Protein AF-A0A243S0V7-F1 (afdb_monomer_lite)

pLDDT: mean 87.3, std 13.56, range [44.91, 98.62]

Organism: NCBI:txid487165

Radius of gyration: 21.01 Å; chains: 1; bounding box: 44×36×65 Å

Structure (mmCIF, N/CA/C/O backbone):
data_AF-A0A243S0V7-F1
#
_entry.id   AF-A0A243S0V7-F1
#
loop_
_atom_site.group_PDB
_atom_site.id
_atom_site.type_symbol
_atom_site.label_atom_id
_atom_site.label_alt_id
_atom_site.label_comp_id
_atom_site.label_asym_id
_atom_site.label_entity_id
_atom_site.label_seq_id
_atom_site.pdbx_PDB_ins_code
_atom_site.Cartn_x
_atom_site.Cartn_y
_atom_site.Cartn_z
_atom_site.occupancy
_atom_site.B_iso_or_equiv
_atom_site.auth_seq_id
_atom_site.auth_comp_id
_atom_site.auth_asym_id
_atom_site.auth_atom_id
_atom_site.pdbx_PDB_model_num
ATOM 1 N N . MET A 1 1 ? 16.839 -13.939 -7.108 1.00 81.62 1 MET A N 1
ATOM 2 C CA . MET A 1 1 ? 16.266 -12.702 -7.697 1.00 81.62 1 MET A CA 1
ATOM 3 C C . MET A 1 1 ? 14.861 -12.962 -8.240 1.00 81.62 1 MET A C 1
ATOM 5 O O . MET A 1 1 ? 14.503 -14.122 -8.405 1.00 81.62 1 MET A O 1
ATOM 9 N N . LEU A 1 2 ? 14.037 -11.931 -8.497 1.00 86.44 2 LEU A N 1
ATOM 10 C CA . LEU A 1 2 ? 12.711 -12.130 -9.120 1.00 86.44 2 LEU A CA 1
ATOM 11 C C . LEU A 1 2 ? 12.834 -12.785 -10.505 1.00 86.44 2 LEU A C 1
ATOM 13 O O . LEU A 1 2 ? 12.074 -13.699 -10.806 1.00 86.44 2 LEU A O 1
ATOM 17 N N . SER A 1 3 ? 13.824 -12.377 -11.303 1.00 86.75 3 SER A N 1
ATOM 18 C CA . SER A 1 3 ? 14.094 -12.910 -12.646 1.00 86.75 3 SER A CA 1
ATOM 19 C C . SER A 1 3 ? 14.295 -14.429 -12.691 1.00 86.75 3 SER A C 1
ATOM 21 O O . SER A 1 3 ? 13.847 -15.072 -13.630 1.00 86.75 3 SER A O 1
ATOM 23 N N . GLU A 1 4 ? 14.885 -15.021 -11.652 1.00 89.38 4 GLU A N 1
ATOM 24 C CA . GLU A 1 4 ? 15.123 -16.472 -11.539 1.00 89.38 4 GLU A CA 1
ATOM 25 C C . GLU A 1 4 ? 13.876 -17.261 -11.111 1.00 89.38 4 GLU A C 1
ATOM 27 O O . GLU A 1 4 ? 13.854 -18.487 -11.178 1.00 89.38 4 GLU A O 1
ATOM 32 N N . ARG A 1 5 ? 12.848 -16.566 -10.610 1.00 91.56 5 ARG A N 1
ATOM 33 C CA . ARG A 1 5 ? 11.621 -17.171 -10.072 1.00 91.56 5 ARG A CA 1
ATOM 34 C C . ARG A 1 5 ? 10.449 -17.104 -11.046 1.00 91.56 5 ARG A C 1
ATOM 36 O O . ARG A 1 5 ? 9.419 -17.722 -10.783 1.00 91.56 5 ARG A O 1
ATOM 43 N N . LEU A 1 6 ? 10.576 -16.344 -12.132 1.00 91.12 6 LEU A N 1
ATOM 44 C CA . LEU A 1 6 ? 9.557 -16.270 -13.173 1.00 91.12 6 LEU A CA 1
ATOM 45 C C . LEU A 1 6 ? 9.641 -17.509 -14.062 1.00 91.12 6 LEU A C 1
ATOM 47 O O . LEU A 1 6 ? 10.717 -17.897 -14.512 1.00 91.12 6 LEU A O 1
ATOM 51 N N . ALA A 1 7 ? 8.489 -18.118 -14.344 1.00 90.94 7 ALA A N 1
ATOM 52 C CA . ALA A 1 7 ? 8.417 -19.122 -15.396 1.00 90.94 7 ALA A CA 1
ATOM 53 C C . ALA A 1 7 ? 8.829 -18.489 -16.744 1.00 90.94 7 ALA A C 1
ATOM 55 O O . ALA A 1 7 ? 8.594 -17.292 -16.943 1.00 90.94 7 ALA A O 1
ATOM 56 N N . PRO A 1 8 ? 9.410 -19.255 -17.686 1.00 87.19 8 PRO A N 1
ATOM 57 C CA . PRO A 1 8 ? 9.797 -18.725 -18.990 1.00 87.19 8 PRO A CA 1
ATOM 58 C C . PRO A 1 8 ? 8.654 -17.955 -19.670 1.00 87.19 8 PRO A C 1
ATOM 60 O O . PRO A 1 8 ? 7.560 -18.486 -19.856 1.00 87.19 8 PRO A O 1
ATOM 63 N N . GLY A 1 9 ? 8.902 -16.688 -20.015 1.00 86.12 9 GLY A N 1
ATOM 64 C CA . GLY A 1 9 ? 7.923 -15.799 -20.652 1.00 86.12 9 GLY A CA 1
ATOM 65 C C . GLY A 1 9 ? 6.850 -15.207 -19.724 1.00 86.12 9 GLY A C 1
ATOM 66 O O . GLY A 1 9 ? 6.050 -14.388 -20.183 1.00 86.12 9 GLY A O 1
ATOM 67 N N . ALA A 1 10 ? 6.820 -15.568 -18.438 1.00 92.94 10 ALA A N 1
ATOM 68 C CA . ALA A 1 10 ? 5.848 -15.027 -17.494 1.00 92.94 10 ALA A CA 1
ATOM 69 C C . ALA A 1 10 ? 6.168 -13.562 -17.132 1.00 92.94 10 ALA A C 1
ATOM 71 O O . ALA A 1 10 ? 7.317 -13.244 -16.809 1.00 92.94 10 ALA A O 1
ATOM 72 N N . PRO A 1 11 ? 5.172 -12.658 -17.152 1.00 94.81 11 PRO A N 1
ATOM 73 C CA . PRO A 1 11 ? 5.345 -11.299 -16.659 1.00 94.81 11 PRO A CA 1
ATOM 74 C C . PRO A 1 11 ? 5.267 -11.242 -15.127 1.00 94.81 11 PRO A C 1
ATOM 76 O O . PRO A 1 11 ? 4.591 -12.055 -14.497 1.00 94.81 11 PRO A O 1
ATOM 79 N N . ALA A 1 12 ? 5.873 -10.211 -14.539 1.00 95.94 12 ALA A N 1
ATOM 80 C CA . ALA A 1 12 ? 5.565 -9.759 -13.184 1.00 95.94 12 ALA A CA 1
ATOM 81 C C . ALA A 1 12 ? 4.878 -8.394 -13.243 1.00 95.94 12 ALA A C 1
ATOM 83 O O . ALA A 1 12 ? 5.319 -7.520 -13.986 1.00 95.94 12 ALA A O 1
ATOM 84 N N . VAL A 1 13 ? 3.821 -8.201 -12.458 1.00 95.56 13 VAL A N 1
ATOM 85 C CA . VAL A 1 13 ? 3.209 -6.882 -12.257 1.00 95.56 13 VAL A CA 1
ATOM 86 C C . VAL A 1 13 ? 3.783 -6.290 -10.979 1.00 95.56 13 VAL A C 1
ATOM 88 O O . VAL A 1 13 ? 3.842 -6.977 -9.960 1.00 95.56 13 VAL A O 1
ATOM 91 N N . VAL A 1 14 ? 4.212 -5.035 -11.049 1.00 94.25 14 VAL A N 1
ATOM 92 C CA . VAL A 1 14 ? 4.706 -4.273 -9.904 1.00 94.25 14 VAL A CA 1
ATOM 93 C C . VAL A 1 14 ? 3.797 -3.074 -9.697 1.00 94.25 14 VAL A C 1
ATOM 95 O O . VAL A 1 14 ? 3.498 -2.349 -10.647 1.00 94.25 14 VAL A O 1
ATOM 98 N N . ASP A 1 15 ? 3.388 -2.904 -8.448 1.00 91.69 15 ASP A N 1
ATOM 99 C CA . ASP A 1 15 ? 2.703 -1.734 -7.915 1.00 91.69 15 ASP A CA 1
ATOM 100 C C . ASP A 1 15 ? 3.659 -1.058 -6.926 1.00 91.69 15 ASP A C 1
ATOM 102 O O . ASP A 1 15 ? 4.237 -1.724 -6.060 1.00 91.69 15 ASP A O 1
ATOM 106 N N . VAL A 1 16 ? 3.880 0.239 -7.107 1.00 88.00 16 VAL A N 1
ATOM 107 C CA . VAL A 1 16 ? 4.697 1.074 -6.235 1.00 88.00 16 VAL A CA 1
ATOM 108 C C . VAL A 1 16 ? 3.793 2.120 -5.626 1.00 88.00 16 VAL A C 1
ATOM 110 O O . VAL A 1 16 ? 3.291 2.991 -6.325 1.00 88.00 16 VAL A O 1
ATOM 113 N N . LEU A 1 17 ? 3.656 2.060 -4.306 1.00 78.62 17 LEU A N 1
ATOM 114 C CA . LEU A 1 17 ? 2.804 2.968 -3.558 1.00 78.62 17 LEU A CA 1
ATOM 115 C C . LEU A 1 17 ? 3.119 4.434 -3.910 1.00 78.62 17 LEU A C 1
ATOM 117 O O . LEU A 1 17 ? 4.274 4.863 -3.858 1.00 78.62 17 LEU A O 1
ATOM 121 N N . ASP A 1 18 ? 2.082 5.166 -4.325 1.00 66.75 18 ASP A N 1
ATOM 122 C CA . ASP A 1 18 ? 2.207 6.500 -4.914 1.00 66.75 18 ASP A CA 1
ATOM 123 C C . ASP A 1 18 ? 2.930 7.492 -3.990 1.00 66.75 18 ASP A C 1
ATOM 125 O O . ASP A 1 18 ? 2.721 7.524 -2.784 1.00 66.75 18 ASP A O 1
ATOM 129 N N . ARG A 1 19 ? 3.720 8.388 -4.586 1.00 59.94 19 ARG A N 1
ATOM 130 C CA . ARG A 1 19 ? 4.520 9.445 -3.948 1.00 59.94 19 ARG A CA 1
ATOM 131 C C . ARG A 1 19 ? 3.705 10.535 -3.249 1.00 59.94 19 ARG A C 1
ATOM 133 O O . ARG A 1 19 ? 4.289 11.563 -2.891 1.00 59.94 19 ARG A O 1
ATOM 140 N N . THR A 1 20 ? 2.392 10.381 -3.077 1.00 58.44 20 THR A N 1
ATOM 141 C CA . THR A 1 20 ? 1.625 11.320 -2.252 1.00 58.44 20 THR A CA 1
ATOM 142 C C . THR A 1 20 ? 2.311 11.437 -0.899 1.00 58.44 20 THR A C 1
ATOM 144 O O . THR A 1 20 ? 2.702 10.422 -0.324 1.00 58.44 20 THR A O 1
ATOM 147 N N . ALA A 1 21 ? 2.541 12.682 -0.467 1.00 55.94 21 ALA A N 1
ATOM 148 C CA .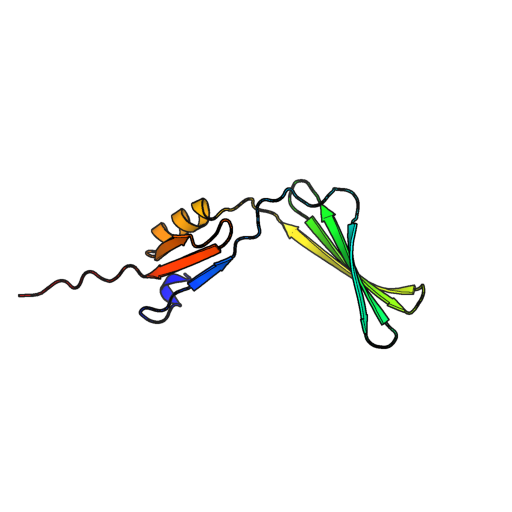 ALA A 1 21 ? 3.308 13.005 0.730 1.00 55.94 21 ALA A CA 1
ATOM 149 C C . ALA A 1 21 ? 2.912 12.093 1.902 1.00 55.94 21 ALA A C 1
ATOM 151 O O . ALA A 1 21 ? 1.741 11.698 1.971 1.00 55.94 21 ALA A O 1
ATOM 152 N N . PRO A 1 22 ? 3.847 11.778 2.822 1.00 59.25 22 PRO A N 1
ATOM 153 C CA . PRO A 1 22 ? 3.499 11.023 4.016 1.00 59.25 22 PRO A CA 1
ATOM 154 C C . PRO A 1 22 ? 2.218 11.610 4.641 1.00 59.25 22 PRO A C 1
ATOM 156 O O . PRO A 1 22 ? 2.025 12.834 4.574 1.00 59.25 22 PRO A O 1
ATOM 159 N N . PRO A 1 23 ? 1.327 10.765 5.202 1.00 66.06 23 PRO A N 1
ATOM 160 C CA . PRO A 1 23 ? 0.126 11.189 5.894 1.00 66.06 23 PRO A CA 1
ATOM 161 C C . PRO A 1 23 ? 0.429 12.363 6.812 1.00 66.06 23 PRO A C 1
ATOM 163 O O . PRO A 1 23 ? 1.556 12.557 7.269 1.00 66.06 23 PRO A O 1
ATOM 166 N N . THR A 1 24 ? -0.580 13.163 7.114 1.00 75.06 24 THR A N 1
ATOM 167 C CA . THR A 1 24 ? -0.396 14.252 8.067 1.00 75.06 24 THR A CA 1
ATOM 168 C C . THR A 1 24 ? 0.243 13.730 9.357 1.00 75.06 24 THR A C 1
ATOM 170 O O . THR A 1 24 ? -0.100 12.646 9.830 1.00 75.06 24 THR A O 1
ATOM 173 N N . ARG A 1 25 ? 1.138 14.520 9.963 1.00 84.50 25 ARG A N 1
ATOM 174 C CA . ARG A 1 25 ? 1.678 14.211 11.300 1.00 84.50 25 ARG A CA 1
ATOM 175 C C . ARG A 1 25 ? 0.590 14.140 12.376 1.00 84.50 25 ARG A C 1
ATOM 177 O O . ARG A 1 25 ? 0.827 13.625 13.451 1.00 84.50 25 ARG A O 1
ATOM 184 N N . ALA A 1 26 ? -0.593 14.696 12.113 1.00 88.69 26 ALA A N 1
ATOM 185 C CA . ALA A 1 26 ? -1.750 14.500 12.972 1.00 88.69 26 ALA A CA 1
ATOM 186 C C . ALA A 1 26 ? -2.359 13.107 12.724 1.00 88.69 26 ALA A C 1
ATOM 188 O O . ALA A 1 26 ? -2.614 12.783 11.557 1.00 88.69 26 ALA A O 1
ATOM 189 N N . PRO A 1 27 ? -2.659 12.325 13.780 1.00 90.56 27 PRO A N 1
ATOM 190 C CA . PRO A 1 27 ? -3.349 11.050 13.643 1.00 90.56 27 PRO A CA 1
ATOM 191 C C . PRO A 1 27 ? -4.670 11.193 12.883 1.00 90.56 27 PRO A C 1
ATOM 193 O O . PRO A 1 27 ? -5.558 11.956 13.269 1.00 90.56 27 PRO A O 1
ATOM 196 N N . LEU A 1 28 ? -4.813 10.418 11.813 1.00 91.19 28 LEU A N 1
ATOM 197 C CA . LEU A 1 28 ? -5.991 10.379 10.958 1.00 91.19 28 LEU A CA 1
ATOM 198 C C . LEU A 1 28 ? -6.627 8.992 11.031 1.00 91.19 28 LEU A C 1
ATOM 200 O O . LEU A 1 28 ? -5.967 7.988 10.770 1.00 91.19 28 LEU A O 1
ATOM 204 N N . ARG A 1 29 ? -7.926 8.914 11.336 1.00 94.19 29 ARG A N 1
ATOM 205 C CA . ARG A 1 29 ? -8.668 7.651 11.229 1.00 94.19 29 ARG A CA 1
ATOM 206 C C . ARG A 1 29 ? -8.991 7.376 9.763 1.00 94.19 29 ARG A C 1
ATOM 208 O O . ARG A 1 29 ? -9.804 8.078 9.170 1.00 94.19 29 ARG A O 1
ATOM 215 N N . LEU A 1 30 ? -8.380 6.336 9.206 1.00 93.00 30 LEU A N 1
ATOM 216 C CA . LEU A 1 30 ? -8.562 5.913 7.818 1.00 93.00 30 LEU A CA 1
ATOM 217 C C . LEU A 1 30 ? -9.894 5.188 7.604 1.00 93.00 30 LEU A C 1
ATOM 219 O O . LEU A 1 30 ? -10.561 5.386 6.593 1.00 93.00 30 LEU A O 1
ATOM 223 N N . ALA A 1 31 ? -10.282 4.329 8.549 1.00 95.50 31 ALA A N 1
ATOM 224 C CA . ALA A 1 31 ? -11.496 3.534 8.437 1.00 95.50 31 ALA A CA 1
ATOM 225 C C . ALA A 1 31 ? -12.025 3.102 9.805 1.00 95.50 31 ALA A C 1
ATOM 227 O O . ALA A 1 31 ? -11.273 2.964 10.771 1.00 95.50 31 ALA A O 1
ATOM 228 N N . THR A 1 32 ? -13.334 2.847 9.839 1.00 97.69 32 THR A N 1
ATOM 229 C CA . THR A 1 32 ? -13.996 2.100 10.908 1.00 97.69 32 THR A CA 1
ATOM 230 C C . THR A 1 32 ? -14.920 1.041 10.310 1.00 97.69 32 THR A C 1
ATOM 232 O O . THR A 1 32 ? -15.628 1.294 9.318 1.00 97.69 32 THR A O 1
ATOM 235 N N . ARG A 1 33 ? -14.895 -0.167 10.873 1.00 98.19 33 ARG A N 1
ATOM 236 C CA . ARG A 1 33 ? -15.733 -1.296 10.458 1.00 98.19 33 ARG A CA 1
ATOM 237 C C . ARG A 1 33 ? -16.153 -2.125 11.658 1.00 98.19 33 ARG A C 1
ATOM 239 O O . ARG A 1 33 ? -15.333 -2.479 12.491 1.00 98.19 33 ARG A O 1
ATOM 246 N N . ARG A 1 34 ? -17.432 -2.487 11.707 1.00 98.06 34 ARG A N 1
ATOM 247 C CA . ARG A 1 34 ? -17.985 -3.353 12.749 1.00 98.06 34 ARG A CA 1
ATOM 248 C C . ARG A 1 34 ? -18.039 -4.800 12.274 1.00 98.06 34 ARG A C 1
ATOM 250 O O . ARG A 1 34 ? -18.507 -5.058 11.166 1.00 98.06 34 ARG A O 1
ATOM 257 N N . VAL A 1 35 ? -17.557 -5.718 13.108 1.00 97.69 35 VAL A N 1
ATOM 258 C CA . VAL A 1 35 ? -17.552 -7.167 12.872 1.00 97.69 35 VAL A CA 1
ATOM 259 C C . VAL A 1 35 ? -18.065 -7.847 14.139 1.00 97.69 35 VAL A C 1
ATOM 261 O O . VAL A 1 35 ? -17.378 -7.880 15.157 1.00 97.69 35 VAL A O 1
ATOM 264 N N . GLY A 1 36 ? -19.297 -8.360 14.080 1.00 97.44 36 GLY A N 1
ATOM 265 C CA . GLY A 1 36 ? -20.022 -8.770 15.284 1.00 97.44 36 GLY A CA 1
ATOM 266 C C . GLY A 1 36 ? -20.239 -7.574 16.213 1.00 97.44 36 GLY A C 1
ATOM 267 O O . GLY A 1 36 ? -20.643 -6.502 15.755 1.00 97.44 36 GLY A O 1
ATOM 268 N N . ASP A 1 37 ? -19.915 -7.761 17.489 1.00 97.62 37 ASP A N 1
ATOM 269 C CA . ASP A 1 37 ? -20.043 -6.727 18.522 1.00 97.62 37 ASP A CA 1
ATOM 270 C C . ASP A 1 37 ? -18.824 -5.793 18.598 1.00 97.62 37 ASP A C 1
ATOM 272 O O . ASP A 1 37 ? -18.850 -4.786 19.300 1.00 97.62 37 ASP A O 1
ATOM 276 N N . LEU A 1 38 ? -17.760 -6.091 17.844 1.00 98.50 38 LEU A N 1
ATOM 277 C CA . LEU A 1 38 ? -16.502 -5.355 17.897 1.00 98.50 38 LEU A CA 1
ATOM 278 C C . LEU A 1 38 ? -16.402 -4.308 16.786 1.00 98.50 38 LEU A C 1
ATOM 280 O O . LEU A 1 38 ? -16.791 -4.543 15.637 1.00 98.50 38 LEU A O 1
ATOM 284 N N . GLU A 1 39 ? -15.807 -3.166 17.111 1.00 98.56 39 GLU A N 1
ATOM 285 C CA . GLU A 1 39 ? -15.448 -2.124 16.153 1.00 98.56 39 GLU A CA 1
ATOM 286 C C . GLU A 1 39 ? -13.942 -2.138 15.878 1.00 98.56 39 GLU A C 1
ATOM 288 O O . GLU A 1 39 ? -13.119 -2.112 16.786 1.00 98.56 39 GLU A O 1
ATOM 293 N N . TYR A 1 40 ? -13.581 -2.182 14.602 1.00 98.50 40 TYR A N 1
ATOM 294 C CA . TYR A 1 40 ? -12.214 -2.180 14.112 1.00 98.50 40 TYR A CA 1
ATOM 295 C C . TYR A 1 40 ? -11.913 -0.824 13.499 1.00 98.50 40 TYR A C 1
ATOM 297 O O . TYR A 1 40 ? -12.557 -0.414 12.531 1.00 98.50 40 TYR A O 1
ATOM 305 N N . GLU A 1 41 ? -10.898 -0.158 14.027 1.00 98.44 41 GLU A N 1
ATOM 306 C CA . GLU A 1 41 ? -10.412 1.111 13.514 1.00 98.44 41 GLU A CA 1
ATOM 307 C C . GLU A 1 41 ? -9.005 0.948 12.947 1.00 98.44 41 GLU A C 1
ATOM 309 O O . GLU A 1 41 ? -8.165 0.254 13.523 1.00 98.44 41 GLU A O 1
ATOM 314 N N . SER A 1 42 ? -8.727 1.647 11.852 1.00 97.06 42 SER A N 1
ATOM 315 C CA . SER A 1 42 ? -7.369 1.834 11.344 1.00 97.06 42 SER A CA 1
ATOM 316 C C . SER A 1 42 ? -7.037 3.317 11.333 1.00 97.06 42 SER A C 1
ATOM 318 O O . SER A 1 42 ? -7.790 4.119 10.775 1.00 97.06 42 SER A O 1
ATOM 320 N N . TRP A 1 43 ? -5.902 3.664 11.916 1.00 95.19 43 TRP A N 1
ATOM 321 C CA . TRP A 1 43 ? -5.388 5.020 12.030 1.00 95.19 43 TRP A CA 1
ATOM 322 C C . TRP A 1 43 ? -4.033 5.119 11.337 1.00 95.19 43 TRP A C 1
ATOM 324 O O . TRP A 1 43 ? -3.285 4.144 11.321 1.00 95.19 43 TRP A O 1
ATOM 334 N N . SER A 1 44 ? -3.718 6.288 10.792 1.00 91.81 44 SER A N 1
ATOM 335 C CA . SER A 1 44 ? -2.411 6.616 10.226 1.00 91.81 44 SER A CA 1
ATOM 336 C C . SER A 1 44 ? -1.852 7.880 10.849 1.00 91.81 44 SER A C 1
ATOM 338 O O . SER A 1 44 ? -2.581 8.858 11.017 1.00 91.81 44 SER A O 1
ATOM 340 N N . GLU A 1 45 ? -0.552 7.891 11.088 1.00 91.81 45 GLU A N 1
ATOM 341 C CA . GLU A 1 45 ? 0.200 9.069 11.506 1.00 91.81 45 GLU A CA 1
ATOM 342 C C . GLU A 1 45 ? 1.501 9.125 10.705 1.00 91.81 45 GLU A C 1
ATOM 344 O O . GLU A 1 45 ? 2.240 8.140 10.657 1.00 91.81 45 GLU A O 1
ATOM 349 N N . GLY A 1 46 ? 1.759 10.239 10.019 1.00 87.44 46 GLY A N 1
ATOM 350 C CA . GLY A 1 46 ? 2.993 10.405 9.254 1.00 87.44 46 GLY A CA 1
ATOM 351 C C . GLY A 1 46 ? 4.169 10.870 10.106 1.00 87.44 46 GLY A C 1
ATOM 352 O O . GLY A 1 46 ? 4.009 11.623 11.066 1.00 87.44 46 GLY A O 1
ATOM 353 N N . ALA A 1 47 ? 5.362 10.462 9.696 1.00 80.81 47 ALA A N 1
ATOM 354 C CA . ALA A 1 47 ? 6.655 10.867 10.224 1.00 80.81 47 ALA A CA 1
ATOM 355 C C . ALA A 1 47 ? 7.606 11.204 9.060 1.00 80.81 47 ALA A C 1
ATOM 357 O O . ALA A 1 47 ? 7.255 11.057 7.889 1.00 80.81 47 ALA A O 1
ATOM 358 N N . ASP A 1 48 ? 8.810 11.679 9.374 1.00 77.56 48 ASP A N 1
ATOM 359 C CA . ASP A 1 48 ? 9.785 12.081 8.349 1.00 77.56 48 ASP A CA 1
ATOM 360 C C . ASP A 1 48 ? 10.336 10.889 7.544 1.00 77.56 48 ASP A C 1
ATOM 362 O O . ASP A 1 48 ? 10.752 11.056 6.399 1.00 77.56 48 ASP A O 1
ATOM 366 N N . ASP A 1 49 ? 10.307 9.687 8.118 1.00 78.06 49 ASP A N 1
ATOM 367 C CA . ASP A 1 49 ? 10.815 8.434 7.550 1.00 78.06 49 ASP A CA 1
ATOM 368 C C . ASP A 1 49 ? 9.708 7.440 7.150 1.00 78.06 49 ASP A C 1
ATOM 370 O O . ASP A 1 49 ? 9.994 6.311 6.745 1.00 78.06 49 ASP A O 1
ATOM 374 N N . GLY A 1 50 ? 8.441 7.858 7.215 1.00 83.94 50 GLY A N 1
ATOM 375 C CA . GLY A 1 50 ? 7.308 7.086 6.719 1.00 83.94 50 GLY A CA 1
ATOM 376 C C . GLY A 1 50 ? 6.026 7.325 7.483 1.00 83.94 50 GLY A C 1
ATOM 377 O O . GLY A 1 50 ? 5.656 8.466 7.749 1.00 83.94 50 GLY A O 1
ATOM 378 N N . TRP A 1 51 ? 5.295 6.260 7.787 1.00 86.62 51 TRP A N 1
ATOM 379 C CA . TRP A 1 51 ? 4.071 6.374 8.566 1.00 86.62 51 TRP A CA 1
ATOM 380 C C . TRP A 1 51 ? 3.908 5.222 9.540 1.00 86.62 51 TRP A C 1
ATOM 382 O O . TRP A 1 51 ? 4.422 4.124 9.348 1.00 86.62 51 TRP A O 1
ATOM 392 N N . THR A 1 52 ? 3.136 5.468 10.586 1.00 90.81 52 THR A N 1
ATOM 393 C CA . THR A 1 52 ? 2.718 4.451 11.539 1.00 90.81 52 THR A CA 1
ATOM 394 C C . THR A 1 52 ? 1.240 4.163 11.334 1.00 90.81 52 THR A C 1
ATOM 396 O O . THR A 1 52 ? 0.421 5.083 11.298 1.00 90.81 52 THR A O 1
ATOM 399 N N . LEU A 1 53 ? 0.897 2.883 11.187 1.00 93.25 53 LEU A N 1
ATOM 400 C CA . LEU A 1 53 ? -0.486 2.424 11.187 1.00 93.25 53 LEU A CA 1
ATOM 401 C C . LEU A 1 53 ? -0.833 1.856 12.559 1.00 93.25 53 LEU A C 1
ATOM 403 O O . LEU A 1 53 ? -0.159 0.948 13.043 1.00 93.25 53 LEU A O 1
ATOM 407 N N . THR A 1 54 ? -1.909 2.358 13.155 1.00 96.56 54 THR A N 1
ATOM 408 C CA . THR A 1 54 ? -2.431 1.861 14.431 1.00 96.56 54 THR A CA 1
ATOM 409 C C . THR A 1 54 ? -3.793 1.229 14.202 1.00 96.56 54 THR A C 1
ATOM 411 O O . THR A 1 54 ? -4.737 1.884 13.759 1.00 96.56 54 THR A O 1
ATOM 414 N N . TYR A 1 55 ? -3.905 -0.054 14.522 1.00 97.94 55 TYR A N 1
ATOM 415 C CA . TYR A 1 55 ? -5.141 -0.818 14.454 1.00 97.94 55 TYR A CA 1
ATOM 416 C C . TYR A 1 55 ? -5.702 -0.994 15.854 1.00 97.94 55 TYR A C 1
ATOM 418 O O . TYR A 1 55 ? -5.019 -1.518 16.735 1.00 97.94 55 TYR A O 1
ATOM 426 N N . ARG A 1 56 ? -6.952 -0.589 16.055 1.00 98.38 56 ARG A N 1
ATOM 427 C CA . ARG A 1 56 ? -7.661 -0.747 17.326 1.00 98.38 56 ARG A CA 1
ATOM 428 C C . ARG A 1 56 ? -8.857 -1.654 17.138 1.00 98.38 56 ARG A C 1
ATOM 430 O O . ARG 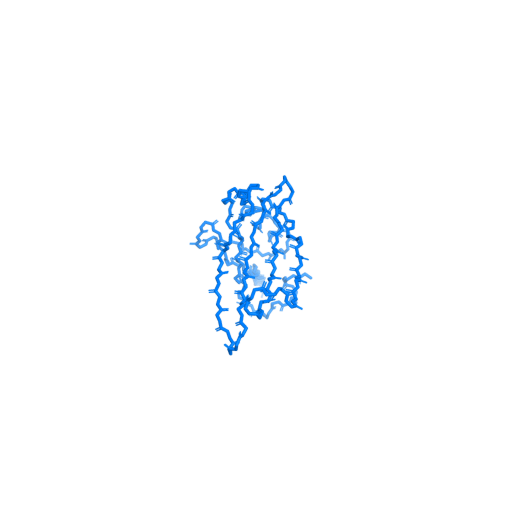A 1 56 ? -9.568 -1.545 16.144 1.00 98.38 56 ARG A O 1
ATOM 437 N N . VAL A 1 57 ? -9.083 -2.517 18.116 1.00 98.62 57 VAL A N 1
ATOM 438 C CA . VAL A 1 57 ? -10.326 -3.267 18.271 1.00 98.62 57 VAL A CA 1
ATOM 439 C C . VAL A 1 57 ? -11.005 -2.748 19.525 1.00 98.62 57 VAL A C 1
ATOM 441 O O . VAL A 1 57 ? -10.391 -2.731 20.595 1.00 98.62 57 VAL A O 1
ATOM 444 N N . ARG A 1 58 ? -12.250 -2.306 19.388 1.00 98.56 58 ARG A N 1
ATOM 445 C CA . ARG A 1 58 ? -13.075 -1.772 20.465 1.00 98.56 58 ARG A CA 1
ATOM 446 C C . ARG A 1 58 ? -14.249 -2.696 20.754 1.00 98.56 58 ARG A C 1
ATOM 448 O O . ARG A 1 58 ? -14.851 -3.236 19.831 1.00 98.56 58 ARG A O 1
ATOM 455 N N . ASP A 1 59 ? -14.576 -2.808 22.031 1.00 98.25 59 ASP A N 1
ATOM 456 C CA . ASP A 1 59 ? -15.846 -3.315 22.540 1.00 98.25 59 ASP A CA 1
ATOM 457 C C . ASP A 1 59 ? -16.534 -2.149 23.269 1.00 98.25 59 ASP A C 1
ATOM 459 O O . ASP A 1 59 ? -16.094 -1.710 24.340 1.00 98.25 59 ASP A O 1
ATOM 463 N N . GLY A 1 60 ? -17.519 -1.540 22.604 1.00 95.94 60 GLY A N 1
ATOM 464 C CA . GLY A 1 60 ? -18.098 -0.259 23.007 1.00 95.94 60 GLY A CA 1
ATOM 465 C C . GLY A 1 60 ? -17.035 0.834 23.174 1.00 95.94 60 GLY A C 1
ATOM 466 O O . GLY A 1 60 ? -16.346 1.218 22.226 1.00 95.94 60 GLY A O 1
ATOM 467 N N . GLU A 1 61 ? -16.886 1.332 24.402 1.00 96.00 61 GLU A N 1
ATOM 468 C CA . GLU A 1 61 ? -15.925 2.395 24.719 1.00 96.00 61 GLU A CA 1
ATOM 469 C C . GLU A 1 61 ? -14.512 1.897 25.056 1.00 96.00 61 GLU A C 1
ATOM 471 O O . GLU A 1 61 ? -13.580 2.695 25.201 1.00 96.00 61 GLU A O 1
ATOM 476 N N . THR A 1 62 ? -14.326 0.581 25.161 1.00 97.69 62 THR A N 1
ATOM 477 C CA . THR A 1 62 ? -13.064 -0.015 25.604 1.00 97.69 62 THR A CA 1
ATOM 478 C C . THR A 1 62 ? -12.251 -0.498 24.414 1.00 97.69 62 THR A C 1
ATOM 480 O O . THR A 1 62 ? -12.731 -1.290 23.610 1.00 97.69 62 THR A O 1
ATOM 483 N N . VAL A 1 63 ? -10.988 -0.073 24.315 1.00 98.12 63 VAL A N 1
ATOM 484 C CA . VAL A 1 63 ? -10.027 -0.676 23.380 1.00 98.12 63 VAL A CA 1
ATOM 485 C C . VAL A 1 63 ? -9.570 -2.008 23.971 1.00 98.12 63 VAL A C 1
ATOM 487 O O . VAL A 1 63 ? -8.840 -2.034 24.958 1.00 98.12 63 VAL A O 1
ATOM 490 N N . VAL A 1 64 ? -10.004 -3.114 23.372 1.00 98.38 64 VAL A N 1
ATOM 491 C CA . VAL A 1 64 ? -9.661 -4.475 23.816 1.00 98.38 64 VAL A CA 1
ATOM 492 C C . VAL A 1 64 ? -8.381 -4.996 23.166 1.00 98.38 64 VAL A C 1
ATOM 494 O O . VAL A 1 64 ? -7.765 -5.937 23.665 1.00 98.38 64 VAL A O 1
ATOM 497 N N . ARG A 1 65 ? -7.954 -4.385 22.054 1.00 98.38 65 ARG A N 1
ATOM 498 C CA . ARG A 1 65 ? -6.668 -4.668 21.412 1.00 98.38 65 ARG A CA 1
ATOM 499 C C . ARG A 1 65 ? -6.169 -3.461 20.633 1.00 98.38 65 ARG A C 1
ATOM 501 O O . ARG A 1 65 ? -6.942 -2.816 19.932 1.00 98.38 65 ARG A O 1
ATOM 508 N N . GLU A 1 66 ? -4.867 -3.227 20.694 1.00 98.31 66 GLU A N 1
ATOM 509 C CA . GLU A 1 66 ? -4.171 -2.256 19.854 1.00 98.31 66 GLU A CA 1
ATOM 510 C C . GLU A 1 66 ? -2.934 -2.915 19.235 1.00 98.31 66 GLU A C 1
ATOM 512 O O . GLU A 1 66 ? -2.264 -3.732 19.873 1.00 98.31 66 GLU A O 1
ATOM 517 N N . HIS A 1 67 ? -2.658 -2.605 17.972 1.00 97.94 67 HIS A N 1
ATOM 518 C CA . HIS A 1 67 ? -1.443 -3.022 17.292 1.00 97.94 67 HIS A CA 1
ATOM 519 C C . HIS A 1 67 ? -0.919 -1.901 16.405 1.00 97.94 67 HIS A C 1
ATOM 521 O O . HIS A 1 67 ? -1.665 -1.345 15.600 1.00 97.94 67 HIS A O 1
ATOM 527 N N . THR A 1 68 ? 0.372 -1.622 16.532 1.00 95.75 68 THR A N 1
ATOM 528 C CA . THR A 1 68 ? 1.038 -0.510 15.861 1.00 95.75 68 THR A CA 1
ATOM 529 C C . THR A 1 68 ? 2.127 -1.051 14.950 1.00 95.75 68 THR A C 1
ATOM 531 O O . THR A 1 68 ? 2.962 -1.845 15.386 1.00 95.75 68 THR A O 1
ATOM 534 N N . VAL A 1 69 ? 2.110 -0.625 13.690 1.00 93.12 69 VAL A N 1
ATOM 535 C CA . VAL A 1 69 ? 3.035 -1.078 12.651 1.00 93.12 69 VAL A CA 1
ATOM 536 C C . VAL A 1 69 ? 3.732 0.138 12.043 1.00 93.12 69 VAL A C 1
ATOM 538 O O . VAL A 1 69 ? 3.050 0.974 11.442 1.00 93.12 69 VAL A O 1
ATOM 541 N N . PRO A 1 70 ? 5.066 0.257 12.164 1.00 89.88 70 PRO A N 1
ATOM 542 C CA . PRO A 1 70 ? 5.817 1.226 11.384 1.00 89.88 70 PRO A CA 1
ATOM 543 C C . PRO A 1 70 ? 5.905 0.745 9.932 1.00 89.88 70 PRO A C 1
ATOM 545 O O . PRO A 1 70 ? 6.245 -0.409 9.666 1.00 89.88 70 PRO A O 1
ATOM 548 N N . LEU A 1 71 ? 5.605 1.628 8.989 1.00 86.38 71 LEU A N 1
ATOM 549 C CA . LEU A 1 71 ? 5.811 1.408 7.565 1.00 86.38 71 LEU A CA 1
ATOM 550 C C . LEU A 1 71 ? 6.824 2.451 7.082 1.00 86.38 71 LEU A C 1
ATOM 552 O O . LEU A 1 71 ? 6.454 3.610 6.865 1.00 86.38 71 LEU A O 1
ATOM 556 N N . PRO A 1 72 ? 8.103 2.059 6.947 1.00 83.06 72 PRO A N 1
ATOM 557 C CA . PRO A 1 72 ? 9.117 2.954 6.422 1.00 83.06 72 PRO A CA 1
ATOM 558 C C . PRO A 1 72 ? 8.771 3.340 4.985 1.00 83.06 72 PRO A C 1
ATOM 560 O O . PRO A 1 72 ? 8.334 2.507 4.187 1.00 83.06 72 PRO A O 1
ATOM 563 N N . TRP A 1 73 ? 8.982 4.609 4.655 1.00 77.31 73 TRP A N 1
ATOM 564 C CA . TRP A 1 73 ? 8.694 5.157 3.339 1.00 77.31 73 TRP A CA 1
ATOM 565 C C . TRP A 1 73 ? 9.981 5.447 2.587 1.00 77.31 73 TRP A C 1
ATOM 567 O O . TRP A 1 73 ? 10.688 6.419 2.849 1.00 77.31 73 TRP A O 1
ATOM 577 N N . SER A 1 74 ? 10.269 4.624 1.590 1.00 73.00 74 SER A N 1
ATOM 578 C CA . SER A 1 74 ? 11.254 4.956 0.571 1.00 73.00 74 SER A CA 1
ATOM 579 C C . SER A 1 74 ? 10.501 5.513 -0.631 1.00 73.00 74 SER A C 1
ATOM 581 O O . SER A 1 74 ? 9.688 4.792 -1.202 1.00 73.00 74 SER A O 1
ATOM 583 N N . GLY A 1 75 ? 10.766 6.759 -1.042 1.00 73.25 75 GLY A N 1
ATOM 584 C CA . GLY A 1 75 ? 10.161 7.413 -2.222 1.00 73.25 75 GLY A CA 1
ATOM 585 C C . GLY A 1 75 ? 10.553 6.797 -3.580 1.00 73.25 75 GLY A C 1
ATOM 586 O O . GLY A 1 75 ? 10.723 7.509 -4.580 1.00 73.25 75 GLY A O 1
ATOM 587 N N . VAL A 1 76 ? 10.740 5.478 -3.605 1.00 82.56 76 VAL A N 1
ATOM 588 C CA . VAL A 1 76 ? 10.982 4.646 -4.777 1.00 82.56 76 VAL A CA 1
ATOM 589 C C . VAL A 1 76 ? 9.848 4.895 -5.754 1.00 82.56 76 VAL A C 1
ATOM 591 O O . VAL A 1 76 ? 8.679 4.922 -5.392 1.00 82.56 76 VAL A O 1
ATOM 594 N N . GLY A 1 77 ? 10.210 5.162 -7.001 1.00 87.12 77 GLY A N 1
ATOM 595 C CA . GLY A 1 77 ? 9.253 5.291 -8.090 1.00 87.12 77 GLY A CA 1
ATOM 596 C C . GLY A 1 77 ? 9.561 4.284 -9.183 1.00 87.12 77 GLY A C 1
ATOM 597 O O . GLY A 1 77 ? 10.593 3.615 -9.160 1.00 87.12 77 GLY A O 1
ATOM 598 N N . ILE A 1 78 ? 8.706 4.249 -10.203 1.00 91.56 78 ILE A N 1
ATOM 599 C CA . ILE A 1 78 ? 8.878 3.358 -11.357 1.00 91.56 78 ILE A CA 1
ATOM 600 C C . ILE A 1 78 ? 10.239 3.527 -12.053 1.00 91.56 78 ILE A C 1
ATOM 602 O O . ILE A 1 78 ? 10.758 2.558 -12.596 1.00 91.56 78 ILE A O 1
ATOM 606 N N . ALA A 1 79 ? 10.849 4.717 -12.009 1.00 90.75 79 ALA A N 1
ATOM 607 C CA . ALA A 1 79 ? 12.195 4.934 -12.548 1.00 90.75 79 ALA A CA 1
ATOM 608 C C . ALA A 1 79 ? 13.249 4.066 -11.839 1.00 90.75 79 ALA A C 1
ATOM 610 O O . ALA A 1 79 ? 13.968 3.321 -12.495 1.00 90.75 79 ALA A O 1
ATOM 611 N N . THR A 1 80 ? 13.266 4.085 -10.505 1.00 91.94 80 THR A N 1
ATOM 612 C CA . THR A 1 80 ? 14.151 3.237 -9.695 1.00 91.94 80 THR A CA 1
ATOM 613 C C . THR A 1 80 ? 13.865 1.754 -9.935 1.00 91.94 80 THR A C 1
ATOM 615 O O . THR A 1 80 ? 14.789 0.975 -10.138 1.00 91.94 80 THR A O 1
ATOM 618 N N . VAL A 1 81 ? 12.587 1.361 -10.025 1.00 92.88 81 VAL A N 1
ATOM 619 C CA . VAL A 1 81 ? 12.213 -0.024 -10.371 1.00 92.88 81 VAL A CA 1
ATOM 620 C C . VAL A 1 81 ? 12.750 -0.427 -11.747 1.00 92.88 81 VAL A C 1
ATOM 622 O O . VAL A 1 81 ? 13.188 -1.558 -11.926 1.00 92.88 81 VAL A O 1
ATOM 625 N N . ALA A 1 82 ? 12.725 0.472 -12.733 1.00 94.56 82 ALA A N 1
ATOM 626 C CA . ALA A 1 82 ? 13.252 0.194 -14.065 1.00 94.56 82 ALA A CA 1
ATOM 627 C C . ALA A 1 82 ? 14.778 0.006 -14.062 1.00 94.56 82 ALA A C 1
ATOM 629 O O . ALA A 1 82 ? 15.273 -0.884 -14.753 1.00 94.56 82 ALA A O 1
ATOM 630 N N . GLU A 1 83 ? 15.507 0.795 -13.269 1.00 94.94 83 GLU A N 1
ATOM 631 C CA . GLU A 1 83 ? 16.955 0.650 -13.078 1.00 94.94 83 GLU A CA 1
ATOM 632 C C . GLU A 1 83 ? 17.300 -0.708 -12.446 1.00 94.94 83 GLU A C 1
ATOM 634 O O . GLU A 1 83 ? 18.119 -1.455 -12.985 1.00 94.94 83 GLU A O 1
ATOM 639 N N . GLU A 1 84 ? 16.617 -1.081 -11.361 1.00 94.38 84 GLU A N 1
ATOM 640 C CA . GLU A 1 84 ? 16.805 -2.377 -10.696 1.00 94.38 84 GLU A CA 1
ATOM 641 C C . GLU A 1 84 ? 16.423 -3.556 -11.603 1.00 94.38 84 GLU A C 1
ATOM 643 O O . GLU A 1 84 ? 17.131 -4.566 -11.667 1.00 94.38 84 GLU A O 1
ATOM 648 N N . ALA A 1 85 ? 15.324 -3.423 -12.350 1.00 94.50 85 ALA A N 1
ATOM 649 C CA . ALA A 1 85 ? 14.877 -4.428 -13.305 1.00 94.50 85 ALA A CA 1
ATOM 650 C C . ALA A 1 85 ? 15.920 -4.661 -14.406 1.00 94.50 85 ALA A C 1
ATOM 652 O O . ALA A 1 85 ? 16.220 -5.815 -14.717 1.00 94.50 85 ALA A O 1
ATOM 653 N N . ALA A 1 86 ? 16.515 -3.594 -14.946 1.00 93.94 86 ALA A N 1
ATOM 654 C CA . ALA A 1 86 ? 17.540 -3.697 -15.979 1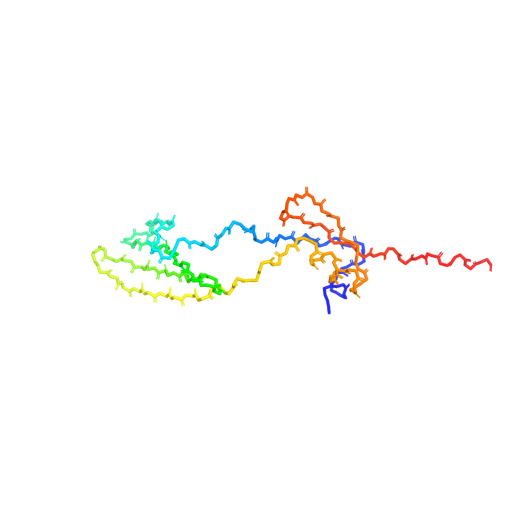.00 93.94 86 ALA A CA 1
ATOM 655 C C . ALA A 1 86 ? 18.779 -4.458 -15.478 1.00 93.94 86 ALA A C 1
ATOM 657 O O . ALA A 1 86 ? 19.267 -5.354 -16.169 1.00 93.94 86 ALA A O 1
ATOM 658 N N . VAL A 1 87 ? 19.237 -4.175 -14.251 1.00 93.94 87 VAL A N 1
ATOM 659 C CA . VAL A 1 87 ? 20.336 -4.919 -13.602 1.00 93.94 87 VAL A CA 1
ATOM 660 C C . VAL A 1 87 ? 19.989 -6.404 -13.441 1.00 93.94 87 VAL A C 1
ATOM 662 O O . VAL A 1 87 ? 20.854 -7.264 -13.587 1.00 93.94 87 VAL A O 1
ATOM 665 N N . ALA A 1 88 ? 18.716 -6.722 -13.197 1.00 92.38 88 ALA A N 1
ATOM 666 C CA . ALA A 1 88 ? 18.222 -8.090 -13.064 1.00 92.38 88 ALA A CA 1
ATOM 667 C C . ALA A 1 88 ? 17.919 -8.801 -14.404 1.00 92.38 88 ALA A C 1
ATOM 669 O O . ALA A 1 88 ? 17.393 -9.919 -14.382 1.00 92.38 88 ALA A O 1
ATOM 670 N N . GLY A 1 89 ? 18.218 -8.184 -15.556 1.00 92.31 89 GLY A N 1
ATOM 671 C CA . GLY A 1 89 ? 17.941 -8.750 -16.883 1.00 92.31 89 GLY A CA 1
ATOM 672 C C . GLY A 1 89 ? 16.460 -8.719 -17.281 1.00 92.31 89 GLY A C 1
ATOM 673 O O . GLY A 1 89 ? 16.010 -9.528 -18.097 1.00 92.31 89 GLY A O 1
ATOM 674 N N . LEU A 1 90 ? 15.689 -7.809 -16.684 1.00 94.19 90 LEU A N 1
ATOM 675 C CA . LEU A 1 90 ? 14.270 -7.611 -16.946 1.00 94.19 90 LEU A CA 1
ATOM 676 C C . LEU A 1 90 ? 14.031 -6.288 -17.684 1.00 94.19 90 LEU A C 1
ATOM 678 O O . LEU A 1 90 ? 14.646 -5.263 -17.402 1.00 94.19 90 LEU A O 1
ATOM 682 N N . VAL A 1 91 ? 13.060 -6.297 -18.588 1.00 95.50 91 VAL A N 1
ATOM 683 C CA . VAL A 1 91 ? 12.526 -5.102 -19.238 1.00 95.50 91 VAL A CA 1
ATOM 684 C C . VAL A 1 91 ? 11.335 -4.600 -18.433 1.00 95.50 91 VAL A C 1
ATOM 686 O O . VAL A 1 91 ? 10.351 -5.323 -18.267 1.00 95.50 91 VAL A O 1
ATOM 689 N N . CYS A 1 92 ? 11.408 -3.355 -17.966 1.00 96.56 92 CYS A N 1
ATOM 690 C CA . CYS A 1 92 ? 10.314 -2.671 -17.283 1.00 96.56 92 CYS A CA 1
ATOM 691 C C . CYS A 1 92 ? 9.479 -1.859 -18.281 1.00 96.56 92 CYS A C 1
ATOM 693 O O . CYS A 1 92 ? 9.990 -0.980 -18.971 1.00 96.56 92 CYS A O 1
ATOM 695 N N . THR A 1 93 ? 8.181 -2.145 -18.363 1.00 97.12 93 THR A N 1
ATOM 696 C CA . THR A 1 93 ? 7.212 -1.369 -19.147 1.00 97.12 93 THR A CA 1
ATOM 697 C C . THR A 1 93 ? 6.214 -0.720 -18.202 1.00 97.12 93 THR A C 1
ATOM 699 O O . THR A 1 93 ? 5.387 -1.406 -17.601 1.00 97.12 93 THR A O 1
ATOM 702 N N . ARG A 1 94 ? 6.275 0.607 -18.074 1.00 95.38 94 ARG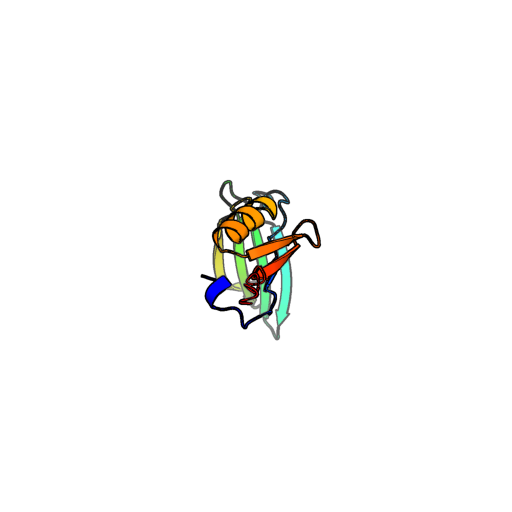 A N 1
ATOM 703 C CA . ARG A 1 94 ? 5.319 1.378 -17.272 1.00 95.38 94 ARG A CA 1
ATOM 704 C C . ARG A 1 94 ? 3.917 1.287 -17.879 1.00 95.38 94 ARG A C 1
ATOM 706 O O . ARG A 1 94 ? 3.760 1.495 -19.079 1.00 95.38 94 ARG A O 1
ATOM 713 N N . LEU A 1 95 ? 2.919 1.011 -17.043 1.00 93.94 95 LEU A N 1
ATOM 714 C CA . LEU A 1 95 ? 1.503 1.003 -17.428 1.00 93.94 95 LEU A CA 1
ATOM 715 C C . LEU A 1 95 ? 0.744 2.220 -16.885 1.00 93.94 95 LEU A C 1
ATOM 717 O O . LEU A 1 95 ? -0.152 2.726 -17.551 1.00 93.94 95 LEU A O 1
ATOM 721 N N . ALA A 1 96 ? 1.115 2.693 -15.695 1.00 89.94 96 ALA A N 1
ATOM 722 C CA . ALA A 1 96 ? 0.520 3.844 -15.018 1.00 89.94 96 ALA A CA 1
ATOM 723 C C . ALA A 1 96 ? 1.579 4.550 -14.144 1.00 89.94 96 ALA A C 1
ATOM 725 O O . ALA A 1 96 ? 2.741 4.123 -14.134 1.00 89.94 96 ALA A O 1
ATOM 726 N N . PRO A 1 97 ? 1.252 5.657 -13.449 1.00 87.81 97 PRO A N 1
ATOM 727 C CA . PRO A 1 97 ? 2.221 6.373 -12.629 1.00 87.81 97 PRO A CA 1
ATOM 728 C C . PRO A 1 97 ? 2.997 5.496 -11.630 1.00 87.81 97 PRO A C 1
ATOM 730 O O . PRO A 1 97 ? 4.211 5.664 -11.500 1.00 87.81 97 PRO A O 1
ATOM 733 N N . ASP A 1 98 ? 2.292 4.543 -11.044 1.00 89.31 98 ASP A N 1
ATOM 734 C CA . ASP A 1 98 ? 2.612 3.634 -9.942 1.00 89.31 98 ASP A CA 1
ATOM 735 C C . ASP A 1 98 ? 2.647 2.151 -10.360 1.00 89.31 98 ASP A C 1
ATOM 737 O O . ASP A 1 98 ? 3.098 1.309 -9.592 1.00 89.31 98 ASP A O 1
ATOM 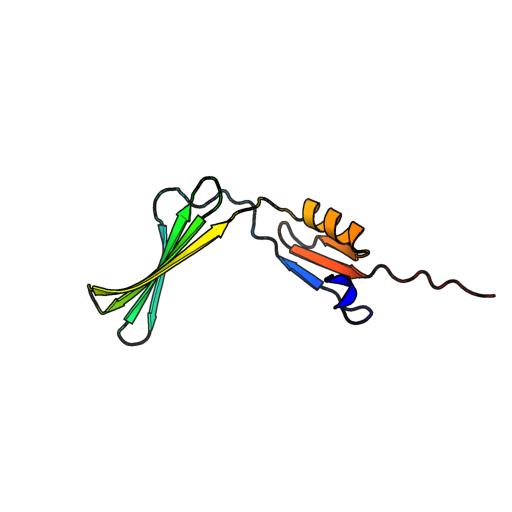741 N N . PHE A 1 99 ? 2.278 1.819 -11.604 1.00 93.19 99 PHE A N 1
ATOM 742 C CA . PHE A 1 99 ? 2.264 0.435 -12.096 1.00 93.19 99 PHE A CA 1
ATOM 743 C C . PHE A 1 99 ? 3.230 0.192 -13.255 1.00 93.19 99 PHE A C 1
ATOM 745 O O . PHE A 1 99 ? 3.319 0.977 -14.208 1.00 93.19 99 PHE A O 1
ATOM 752 N N . ALA A 1 100 ? 3.872 -0.974 -13.244 1.00 96.00 100 ALA A N 1
ATOM 753 C CA . ALA A 1 100 ? 4.666 -1.477 -14.357 1.00 96.00 100 ALA A CA 1
ATOM 754 C C . ALA A 1 100 ? 4.554 -2.997 -14.518 1.00 96.00 100 ALA A C 1
ATOM 756 O O . ALA A 1 100 ? 4.181 -3.728 -13.602 1.00 96.00 100 ALA A O 1
ATOM 757 N N . VAL A 1 101 ? 4.918 -3.477 -15.705 1.00 97.38 101 VAL A N 1
ATOM 758 C CA . VAL A 1 101 ? 5.115 -4.899 -15.988 1.00 97.38 101 VAL A CA 1
ATOM 759 C C . VAL A 1 101 ? 6.584 -5.154 -16.276 1.00 97.38 101 VAL A C 1
ATOM 761 O O . VAL A 1 101 ? 7.171 -4.498 -17.134 1.00 97.38 101 VAL A O 1
ATOM 764 N N . LEU A 1 102 ? 7.153 -6.141 -15.593 1.00 96.88 102 LEU A N 1
ATOM 765 C CA . LEU A 1 102 ? 8.497 -6.644 -15.831 1.00 96.88 102 LEU A CA 1
ATOM 766 C C . LEU A 1 102 ? 8.426 -7.918 -16.669 1.00 96.88 102 LEU A C 1
ATOM 768 O O . LEU A 1 102 ? 7.596 -8.794 -16.415 1.00 96.88 102 LEU A O 1
ATOM 772 N N . ARG A 1 103 ? 9.305 -8.039 -17.661 1.00 95.12 103 ARG A N 1
ATOM 773 C CA . ARG A 1 103 ? 9.451 -9.249 -18.482 1.00 95.12 103 ARG A CA 1
ATOM 774 C C . ARG A 1 103 ? 10.914 -9.621 -18.606 1.00 95.12 103 ARG A C 1
ATOM 776 O O . ARG A 1 103 ? 11.759 -8.738 -18.674 1.00 95.12 103 ARG A O 1
ATOM 783 N N . THR A 1 104 ? 11.213 -10.910 -18.690 1.00 91.19 104 THR A N 1
ATOM 784 C CA . THR A 1 104 ? 12.552 -11.363 -19.076 1.00 91.19 104 THR A CA 1
ATOM 785 C C . THR A 1 104 ? 12.870 -10.870 -20.479 1.00 91.19 104 THR A C 1
ATOM 787 O O . THR A 1 104 ? 12.036 -11.008 -21.380 1.00 91.19 104 THR A O 1
ATOM 790 N N . THR A 1 105 ? 14.067 -10.325 -20.678 1.00 78.81 105 THR A N 1
ATOM 791 C CA . THR A 1 105 ? 14.568 -10.073 -22.030 1.00 78.81 105 THR A CA 1
ATOM 792 C C . THR A 1 105 ? 14.558 -11.402 -22.792 1.00 78.81 105 THR A C 1
ATOM 794 O O . THR A 1 105 ? 15.019 -12.406 -22.240 1.00 78.81 105 THR A O 1
ATOM 797 N N . PRO A 1 106 ? 14.007 -11.466 -24.017 1.00 64.69 106 PRO A N 1
ATOM 798 C CA . PRO A 1 106 ? 14.132 -12.666 -24.828 1.00 64.69 106 PRO A CA 1
ATOM 799 C C . PRO A 1 106 ? 15.616 -13.008 -24.949 1.00 64.69 106 PRO A C 1
ATOM 801 O O . PRO A 1 106 ? 16.408 -12.130 -25.294 1.00 64.69 106 PRO A O 1
ATOM 804 N N . LEU A 1 107 ? 16.001 -14.258 -24.671 1.00 57.25 107 LEU A N 1
ATOM 805 C CA . LEU A 1 107 ? 17.303 -14.735 -25.123 1.00 57.25 107 LEU A CA 1
ATOM 806 C C . LEU A 1 107 ? 17.308 -14.531 -26.638 1.00 57.25 107 LEU A C 1
ATOM 808 O O . LEU A 1 107 ? 16.456 -15.093 -27.332 1.00 57.25 107 LEU A O 1
ATOM 812 N N . THR A 1 108 ? 18.213 -13.696 -27.144 1.00 51.16 108 THR A N 1
ATOM 813 C CA . THR A 1 108 ? 18.493 -13.636 -28.573 1.00 51.16 108 THR A CA 1
ATOM 814 C C . THR A 1 108 ? 18.781 -15.071 -28.991 1.00 51.16 108 THR A C 1
ATOM 816 O O . THR A 1 108 ? 19.709 -15.692 -28.475 1.00 51.16 108 THR A O 1
ATOM 819 N N . ARG A 1 109 ? 17.920 -15.647 -29.830 1.00 48.16 109 ARG A N 1
ATOM 820 C CA . ARG A 1 109 ? 18.160 -16.967 -30.400 1.00 48.16 109 ARG A CA 1
ATOM 821 C C . ARG A 1 109 ? 19.399 -16.785 -31.270 1.00 48.16 109 ARG A C 1
ATOM 823 O O . ARG A 1 109 ? 19.315 -16.120 -32.297 1.00 48.16 109 ARG A O 1
ATOM 830 N N . GLU A 1 110 ? 20.558 -17.245 -30.808 1.00 49.25 110 GLU A N 1
ATOM 831 C CA . GLU A 1 110 ? 21.708 -17.371 -31.694 1.00 49.25 110 GLU A CA 1
ATOM 832 C C . GLU A 1 110 ? 21.298 -18.387 -32.760 1.00 49.25 110 GLU A C 1
ATOM 834 O O . GLU A 1 110 ? 21.145 -19.579 -32.484 1.00 49.25 110 GLU A O 1
ATOM 839 N N . ASP A 1 111 ? 21.011 -17.887 -33.960 1.00 47.56 111 ASP A N 1
ATOM 840 C CA . ASP A 1 111 ? 20.836 -18.716 -35.140 1.00 47.56 111 ASP A CA 1
ATOM 841 C C . ASP A 1 111 ? 22.194 -19.362 -35.437 1.00 47.56 111 ASP A C 1
ATOM 843 O O . ASP A 1 111 ? 23.056 -18.790 -36.104 1.00 47.56 111 ASP A O 1
ATOM 847 N N . HIS A 1 112 ? 22.412 -20.558 -34.893 1.00 44.91 112 HIS A N 1
ATOM 848 C CA . HIS A 1 112 ? 23.465 -21.442 -35.366 1.00 44.91 112 HIS A CA 1
ATOM 849 C C . HIS A 1 112 ? 23.064 -21.930 -36.766 1.00 44.91 112 HIS A C 1
ATOM 851 O O . HIS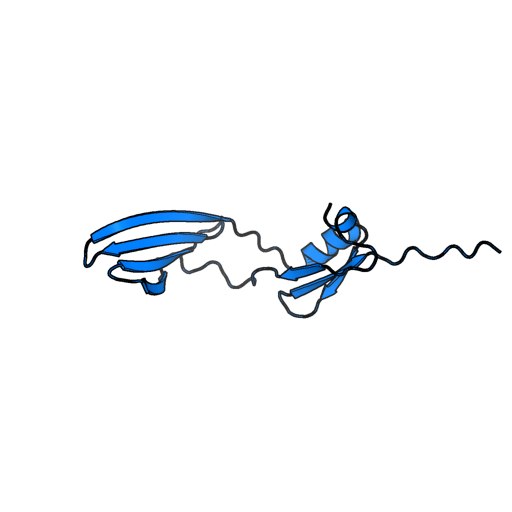 A 1 112 ? 22.206 -22.806 -36.901 1.00 44.91 112 HIS A O 1
ATOM 857 N N . SER A 1 113 ? 23.636 -21.288 -37.792 1.00 48.00 113 SER A N 1
ATOM 858 C CA . SER A 1 113 ? 23.720 -21.827 -39.159 1.00 48.00 113 SER A CA 1
ATOM 859 C C . SER A 1 113 ? 24.667 -23.019 -39.225 1.00 48.00 113 SER A C 1
ATOM 861 O O . SER A 1 113 ? 25.660 -23.021 -38.461 1.00 48.00 113 SER A O 1
#

Foldseek 3Di:
DVLVVADAFHKDKFFAPDVDDAPAQDKDWPDWDDDPQKIWTWIWHGDPQHIKIKIFIDRVPDGPDIDIDDDGDDSDWLVNVQVVLVVVQWHWADDDRGMIMITHDPDPPPPPD

Secondary structure (DSSP, 8-state):
--TTTSPTT--EEEE---------SS-EEEEEEEETTEEEEEEEEEETTEEEEEEEEEETTEEEEEEEEEEE-----HHHHHHHHHHTTEEEEE-SSSEEEEEEPPP------

Sequence (113 aa):
MLSERLAPGAPAVVDVLDRTAPPTRAPLRLATRRVGDLEYESWSEGADDGWTLTYRVRDGETVVREHTVPLPWSGVGIATVAEEAAVAGLVCTRLAPDFAVLRTTPLTREDHS